Protein 9IUX (pdb70)

Secondary structure (DSSP, 8-state):
---HHHHHHHHHHHHHHTT-HHHHHHHHHHHHHHH-GGGGGG-TTT--HHHHHHHH--HHHHHHHTTGGGHHHHTHHHHHIIIIIS---TTHHHHHHHHHHHHHHHHHGGGS-HHHHHHHHHHHHHHHHHHHTT--

Nearest PDB structures (foldseek):
  1y4v-assembly1_B  TM=9.231E-01  e=1.528E-08  Homo sapiens
  1y5f-assembly1_B  TM=9.219E-01  e=2.383E-08  Homo sapiens
  1la6-assembly1_B-2  TM=9.174E-01  e=1.122E-06  Trematomus newnesi
  3mkb-assembly1_B  TM=8.939E-01  e=2.867E-06  Isurus oxyrinchus
  1gcv-assembly1_D  TM=8.765E-01  e=4.050E-06  Mustelus griseus

Solvent-accessible surface area: 7341 Å² total

GO terms:
  GO:0005515 protein binding (F, IPI)

Radius of gyration: 14.32 Å; Cα contacts (8 Å, |Δi|>4): 146; chains: 1; bounding box: 31×30×33 Å

InterPro domains:
  IPR000971 Globin [PF00042] (27-133)
  IPR000971 Globin [PS01033] (1-141)
  IPR002338 Hemoglobin, alpha-type [PR00612] (15-27)
  IPR002338 Hemoglobin, alpha-type [PR00612] (32-42)
  IPR002338 Hemoglobin, alpha-type [PR00612] (74-87)
  IPR002338 Hemoglobin, alpha-type [PR00612] (122-138)
  IPR002338 Hemoglobin, alpha-type [cd08927] (2-141)
  IPR009050 Globin-like superfamily [SSF46458] (1-141)
  IPR012292 Globin/Protoglobin [G3DSA:1.10.490.10] (1-141)
  IPR050056 Hemoglobin and related oxygen transporters [PTHR11442] (2-141)

Organism: Homo sapiens (NCBI:txid9606)

Sequence (136 aa):
MLSAQERAQIAQVWDLIAGHEAQQFGAELLLLRLFTVYPSTKVYFPHHLSATQLLSHGQRRLAAVGAAVQHVDNLRAALSPLADLHALVLRVDPANFPLLIQSFHVVLASSHLQDEFTVQQMQAAWDKFLTGVAVVLTEKYR

Structure (mmCIF, N/CA/C/O backbone):
data_9IUX
#
_entry.id   9IUX
#
_cell.length_a   40.630
_cell.length_b   40.630
_cell.length_c   167.429
_cell.angle_alpha   90.000
_cell.angle_beta   90.000
_cell.angle_gamma   90.000
#
_symmetry.space_group_name_H-M   'P 43 21 2'
#
loop_
_entity.id
_entity.type
_entity.pdbx_description
1 polymer 'Hemoglobin subunit mu'
2 non-polymer 'PROTOPORPHYRIN IX CONTAINING FE'
3 water water
#
loop_
_atom_site.group_PDB
_atom_site.id
_atom_site.type_symbol
_atom_site.label_atom_id
_atom_site.label_alt_id
_atom_site.label_comp_id
_atom_site.label_asym_id
_atom_site.label_entity_id
_atom_site.label_seq_id
_atom_site.pdbx_PDB_ins_code
_atom_site.Cartn_x
_atom_site.Cartn_y
_atom_site.Cartn_z
_atom_site.occupancy
_atom_site.B_iso_or_equiv
_atom_site.auth_seq_id
_atom_site.auth_comp_id
_atom_site.auth_asym_id
_atom_site.auth_atom_id
_atom_site.pdbx_PDB_model_num
ATOM 1 N N . MET A 1 1 ? 23.67896 -4.64614 0.96240 1.000 53.44149 1 MET A N 1
ATOM 2 C CA . MET A 1 1 ? 23.99319 -5.89617 1.64605 1.000 54.66626 1 MET A CA 1
ATOM 3 C C . MET A 1 1 ? 22.76302 -6.48010 2.34615 1.000 48.55599 1 MET A C 1
ATOM 4 O O . MET A 1 1 ? 22.34401 -6.00087 3.40106 1.000 50.46644 1 MET A O 1
ATOM 6 N N . LEU A 1 2 ? 22.19311 -7.52160 1.74632 1.000 38.19583 2 LEU A N 1
ATOM 7 C CA . LEU A 1 2 ? 21.00992 -8.19590 2.26388 1.000 36.02402 2 LEU A CA 1
ATOM 8 C C . LEU A 1 2 ? 21.41036 -9.43986 3.04602 1.000 32.77167 2 LEU A C 1
ATOM 9 O O . LEU A 1 2 ? 22.24573 -10.22724 2.59242 1.000 31.70194 2 LEU A O 1
ATOM 14 N N . SER A 1 3 ? 20.79369 -9.62512 4.21102 1.000 26.67475 3 SER A N 1
ATOM 15 C CA . SER A 1 3 ? 21.02862 -10.81019 5.02147 1.000 27.71222 3 SER A CA 1
ATOM 16 C C . SER A 1 3 ? 20.34992 -12.03246 4.40250 1.000 33.22605 3 SER A C 1
ATOM 17 O O . SER A 1 3 ? 19.55056 -11.93045 3.47111 1.000 26.97974 3 SER A O 1
ATOM 20 N N . ALA A 1 4 ? 20.67533 -13.21161 4.94218 1.000 27.16956 4 ALA A N 1
ATOM 21 C CA . ALA A 1 4 ? 20.05523 -14.44156 4.45523 1.000 23.96118 4 ALA A CA 1
ATOM 22 C C . ALA A 1 4 ? 18.54871 -14.43755 4.69381 1.000 29.34326 4 ALA A C 1
ATOM 23 O O . ALA A 1 4 ? 17.77790 -14.86438 3.82613 1.000 27.06077 4 ALA A O 1
ATOM 25 N N . GLN A 1 5 ? 18.11073 -13.96836 5.86625 1.000 25.93545 5 GLN A N 1
ATOM 26 C CA . GLN A 1 5 ? 16.67937 -13.84002 6.12328 1.000 25.35703 5 GLN A CA 1
ATOM 27 C C . GLN A 1 5 ? 16.03027 -12.85508 5.16013 1.000 23.00622 5 GLN A C 1
ATOM 28 O O . GLN A 1 5 ? 14.94374 -13.11958 4.63611 1.000 22.19791 5 GLN A O 1
ATOM 34 N N . GLU A 1 6 ? 16.67573 -11.70983 4.92778 1.000 21.04571 6 GLU A N 1
ATOM 35 C CA . GLU A 1 6 ? 16.13356 -10.72597 3.99473 1.000 20.25793 6 GLU A CA 1
ATOM 36 C C . GLU A 1 6 ? 16.06094 -11.28323 2.57929 1.000 19.74733 6 GLU A C 1
ATOM 37 O O . GLU A 1 6 ? 15.09417 -11.01330 1.85816 1.000 17.89784 6 GLU A O 1
ATOM 43 N N . ARG A 1 7 ? 17.07048 -12.05437 2.15766 1.000 19.45432 7 ARG A N 1
ATOM 44 C CA . ARG A 1 7 ? 17.00134 -12.68699 0.84025 1.000 18.38376 7 ARG A CA 1
ATOM 45 C C . ARG A 1 7 ? 15.85234 -13.67890 0.76186 1.000 17.47467 7 ARG A C 1
ATOM 46 O O . ARG A 1 7 ? 15.19573 -13.80011 -0.27844 1.000 19.67919 7 ARG A O 1
ATOM 54 N N . ALA A 1 8 ? 15.61459 -14.42843 1.83883 1.000 20.36199 8 ALA A N 1
ATOM 55 C CA . ALA A 1 8 ? 14.46949 -15.32981 1.85675 1.000 19.73701 8 ALA A CA 1
ATOM 56 C C . ALA A 1 8 ? 13.16595 -14.55329 1.76052 1.000 18.14008 8 ALA A C 1
ATOM 57 O O . ALA A 1 8 ? 12.23610 -14.97288 1.06255 1.000 17.80275 8 ALA A O 1
ATOM 59 N N . GLN A 1 9 ? 13.08873 -13.41532 2.45446 1.000 19.15456 9 GLN A N 1
ATOM 60 C CA . GLN A 1 9 ? 11.87960 -12.60455 2.42328 1.000 15.96167 9 GLN A CA 1
ATOM 61 C C . GLN A 1 9 ? 11.61517 -12.06010 1.02025 1.000 16.05701 9 GLN A C 1
ATOM 62 O O . GLN A 1 9 ? 10.46912 -12.07471 0.55934 1.000 15.59790 9 GLN A O 1
ATOM 68 N N . ILE A 1 10 ? 12.64738 -11.56381 0.32576 1.000 13.83020 10 ILE A N 1
ATOM 69 C CA . ILE A 1 10 ? 12.37724 -11.01175 -1.00538 1.000 16.01737 10 ILE A CA 1
ATOM 70 C C . ILE A 1 10 ? 12.04297 -12.12180 -1.98888 1.000 17.84351 10 ILE A C 1
ATOM 71 O O . ILE A 1 10 ? 11.26281 -11.90829 -2.91969 1.000 15.08737 10 ILE A O 1
ATOM 76 N N . ALA A 1 11 ? 12.59339 -13.32468 -1.80350 1.000 17.18811 11 ALA A N 1
ATOM 77 C CA . ALA A 1 11 ? 12.16052 -14.44714 -2.63251 1.000 17.65763 11 ALA A CA 1
ATOM 78 C C . ALA A 1 11 ? 10.68680 -14.76567 -2.40062 1.000 15.77879 11 ALA A C 1
ATOM 79 O O . ALA A 1 11 ? 9.96337 -15.10235 -3.34314 1.000 15.85912 11 ALA A O 1
ATOM 81 N N . GLN A 1 12 ? 10.21972 -14.66512 -1.15432 1.000 15.41545 12 GLN A N 1
ATOM 82 C CA . GLN A 1 12 ? 8.80321 -14.88501 -0.88678 1.000 17.61398 12 GLN A CA 1
ATOM 83 C C . GLN A 1 12 ? 7.93679 -13.82211 -1.54896 1.000 15.14586 12 GLN A C 1
ATOM 84 O O . GLN A 1 12 ? 6.84955 -14.12639 -2.04299 1.000 16.55499 12 GLN A O 1
ATOM 90 N N . VAL A 1 13 ? 8.37286 -12.56025 -1.53730 1.000 11.59818 13 VAL A N 1
ATOM 91 C CA . VAL A 1 13 ? 7.59785 -11.53785 -2.22840 1.000 12.99641 13 VAL A CA 1
ATOM 92 C C . VAL A 1 13 ? 7.55637 -11.84156 -3.71873 1.000 12.68636 13 VAL A C 1
ATOM 93 O O . VAL A 1 13 ? 6.49735 -11.78854 -4.35505 1.000 12.81373 13 VAL A O 1
ATOM 97 N N . TRP A 1 14 ? 8.70674 -12.17648 -4.29599 1.000 11.92662 14 TRP A N 1
ATOM 98 C CA . TRP A 1 14 ? 8.73175 -12.43691 -5.73219 1.000 10.37234 14 TRP A CA 1
ATOM 99 C C . TRP A 1 14 ? 7.81793 -13.60372 -6.09623 1.000 13.54760 14 TRP A C 1
ATOM 100 O O . TRP A 1 14 ? 7.11355 -13.55524 -7.11133 1.000 14.29106 14 TRP A O 1
ATOM 111 N N . ASP A 1 15 ? 7.78942 -14.65558 -5.26907 1.000 13.31047 15 ASP A N 1
ATOM 112 C CA . ASP A 1 15 ? 6.90737 -15.78608 -5.57088 1.000 18.43587 15 ASP A CA 1
ATOM 113 C C . ASP A 1 15 ? 5.44447 -15.36398 -5.64792 1.000 15.57000 15 ASP A C 1
ATOM 114 O O . ASP A 1 15 ? 4.64545 -16.00664 -6.33964 1.000 19.04094 15 ASP A O 1
ATOM 119 N N . LEU A 1 16 ? 5.07163 -14.30059 -4.94797 1.000 14.66541 16 LEU A N 1
ATOM 120 C CA . LEU A 1 16 ? 3.70826 -13.79428 -5.01171 1.000 13.96393 16 LEU A CA 1
ATOM 121 C C . LEU A 1 16 ? 3.47066 -12.85677 -6.19258 1.000 16.54610 16 LEU A C 1
ATOM 122 O O . LEU A 1 16 ? 2.30884 -12.59781 -6.53611 1.000 18.41047 16 LEU A O 1
ATOM 127 N N . ILE A 1 17 ? 4.53321 -12.36168 -6.82603 1.000 12.76206 17 ILE A N 1
ATOM 128 C CA . ILE A 1 17 ? 4.41377 -11.51920 -8.00665 1.000 12.80506 17 ILE A CA 1
ATOM 129 C C . ILE A 1 17 ? 4.41315 -12.34831 -9.27790 1.000 15.14337 17 ILE A C 1
ATOM 130 O O . ILE A 1 17 ? 3.71999 -12.00444 -10.23169 1.000 15.74418 17 ILE A O 1
ATOM 135 N N . ALA A 1 18 ? 5.19245 -13.43367 -9.29847 1.000 13.83956 18 ALA A N 1
ATOM 136 C CA . ALA A 1 18 ? 5.42365 -14.18685 -10.52494 1.000 16.18619 18 ALA A CA 1
ATOM 137 C C . ALA A 1 18 ? 4.11169 -14.60650 -11.17828 1.000 15.42144 18 ALA A C 1
ATOM 138 O O . ALA A 1 18 ? 3.20980 -15.14151 -10.52409 1.000 16.75385 18 ALA A O 1
ATOM 140 N N . GLY A 1 19 ? 4.00414 -14.33320 -12.47916 1.000 15.62067 19 GLY A N 1
ATOM 141 C CA . GLY A 1 19 ? 2.77370 -14.55748 -13.21006 1.000 19.85341 19 GLY A CA 1
ATOM 142 C C . GLY A 1 19 ? 1.87637 -13.34605 -13.30518 1.000 16.71098 19 GLY A C 1
ATOM 143 O O . GLY A 1 19 ? 0.94611 -13.34081 -14.11859 1.000 19.06010 19 GLY A O 1
ATOM 144 N N . HIS A 1 20 ? 2.13669 -12.31429 -12.51278 1.000 14.83887 20 HIS A N 1
ATOM 145 C CA . HIS A 1 20 ? 1.31149 -11.11355 -12.47634 1.000 11.90122 20 HIS A CA 1
ATOM 146 C C . HIS A 1 20 ? 2.10279 -9.87452 -12.86515 1.000 11.71599 20 HIS A C 1
ATOM 147 O O . HIS A 1 20 ? 1.66601 -8.75145 -12.59266 1.000 12.50296 20 HIS A O 1
ATOM 154 N N . GLU A 1 21 ? 3.27129 -10.05857 -13.47977 1.000 12.05340 21 GLU A N 1
ATOM 155 C CA . GLU A 1 21 ? 4.12831 -8.92348 -13.82088 1.000 11.94307 21 GLU A CA 1
ATOM 156 C C . GLU A 1 21 ? 3.38978 -7.87223 -14.64069 1.000 11.79116 21 GLU A C 1
ATOM 157 O O . GLU A 1 21 ? 3.50568 -6.67105 -14.37502 1.000 11.08949 21 GLU A O 1
ATOM 163 N N . ALA A 1 22 ? 2.65438 -8.29828 -15.67280 1.000 12.77581 22 ALA A N 1
ATOM 164 C CA . ALA A 1 22 ? 1.97802 -7.32751 -16.52685 1.000 11.98042 22 ALA A CA 1
ATOM 165 C C . ALA A 1 22 ? 0.88688 -6.58101 -15.75951 1.000 12.74304 22 ALA A C 1
ATOM 166 O O . ALA A 1 22 ? 0.83111 -5.34880 -15.79203 1.000 12.31426 22 ALA A O 1
ATOM 168 N N A GLN A 1 23 ? 0.01591 -7.30801 -15.05735 0.564 12.65735 23 GLN A N 1
ATOM 169 N N B GLN A 1 23 ? 0.01560 -7.31445 -15.06139 0.436 12.64032 23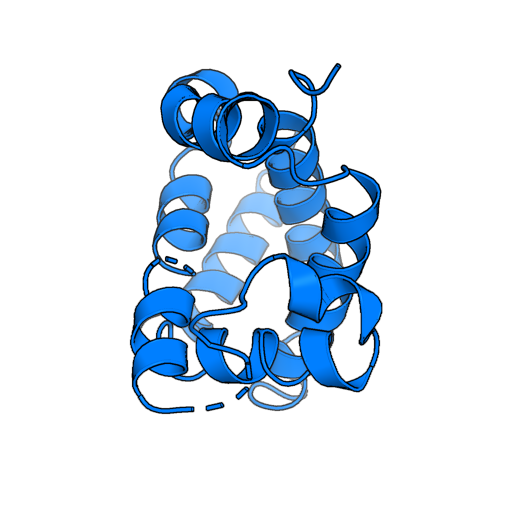 GLN A N 1
ATOM 170 C CA A GLN A 1 23 ? -1.08544 -6.65059 -14.35997 0.564 13.20651 23 GLN A CA 1
ATOM 171 C CA B GLN A 1 23 ? -1.08636 -6.68035 -14.34131 0.436 13.20712 23 GLN A CA 1
ATOM 172 C C A GLN A 1 23 ? -0.58011 -5.76529 -13.22343 0.564 12.31820 23 GLN A C 1
ATOM 173 C C B GLN A 1 23 ? -0.57380 -5.77043 -13.23105 0.436 12.30375 23 GLN A C 1
ATOM 174 O O A GLN A 1 23 ? -0.99309 -4.60678 -13.09980 0.564 12.61692 23 GLN A O 1
ATOM 175 O O B GLN A 1 23 ? -0.97624 -4.60542 -13.13131 0.436 12.59083 23 GLN A O 1
ATOM 186 N N . PHE A 1 24 ? 0.31291 -6.28704 -12.37983 1.000 11.76317 24 PHE A N 1
ATOM 187 C CA . PHE A 1 24 ? 0.81930 -5.47615 -11.27667 1.000 9.74520 24 PHE A CA 1
ATOM 188 C C . PHE A 1 24 ? 1.63004 -4.29435 -11.79359 1.000 10.86723 24 PHE A C 1
ATOM 189 O O . PHE A 1 24 ? 1.58845 -3.20322 -11.21743 1.000 11.01843 24 PHE A O 1
ATOM 197 N N . GLY A 1 25 ? 2.41332 -4.50430 -12.85230 1.000 11.12516 25 GLY A N 1
ATOM 198 C CA . GLY A 1 25 ? 3.20045 -3.40932 -13.39377 1.000 10.46000 25 GLY A CA 1
ATOM 199 C C . GLY A 1 25 ? 2.34977 -2.31902 -14.01096 1.000 12.13924 25 GLY A C 1
ATOM 200 O O . GLY A 1 25 ? 2.64798 -1.13018 -13.85794 1.000 10.71902 25 GLY A O 1
ATOM 201 N N . ALA A 1 26 ? 1.28059 -2.70432 -14.70903 1.000 10.18661 26 ALA A N 1
ATOM 202 C CA . ALA A 1 26 ? 0.34953 -1.71088 -15.23566 1.000 12.06104 26 ALA A CA 1
ATOM 203 C C . ALA A 1 26 ? -0.29120 -0.91347 -14.10541 1.000 13.99061 26 ALA A C 1
ATOM 204 O O . ALA A 1 26 ? -0.43085 0.30937 -14.20056 1.000 11.30111 26 ALA A O 1
ATOM 206 N N . GLU A 1 27 ? -0.69031 -1.58858 -13.02943 1.000 11.12004 27 GLU A N 1
ATOM 207 C CA . GLU A 1 27 ? -1.31748 -0.87471 -11.92362 1.000 9.71523 27 GLU A CA 1
ATOM 208 C C . GLU A 1 27 ? -0.32071 0.02986 -11.22066 1.000 11.55601 27 GLU A C 1
ATOM 209 O O . GLU A 1 27 ? -0.67836 1.11984 -10.75161 1.000 11.57039 27 GLU A O 1
ATOM 215 N N . LEU A 1 28 ? 0.92816 -0.41569 -11.12590 1.000 11.30532 28 LEU A N 1
ATOM 216 C CA . LEU A 1 28 ? 1.98390 0.42164 -10.57305 1.000 11.02479 28 LEU A CA 1
ATOM 217 C C . LEU A 1 28 ? 2.11491 1.71988 -11.36112 1.000 12.10598 28 LEU A C 1
ATOM 218 O O . LEU A 1 28 ? 2.15645 2.81299 -10.78106 1.000 11.27601 28 LEU A O 1
ATOM 223 N N . LEU A 1 29 ? 2.17428 1.61682 -12.69210 1.000 12.73948 29 LEU A N 1
ATOM 224 C CA . LEU A 1 29 ? 2.30611 2.80485 -13.52121 1.000 11.69662 29 LEU A CA 1
ATOM 225 C C . LEU A 1 29 ? 1.09335 3.71079 -13.37285 1.000 13.41428 29 LEU A C 1
ATOM 226 O O . LEU A 1 29 ? 1.23598 4.92860 -13.24407 1.000 12.49988 29 LEU A O 1
ATOM 231 N N A LEU A 1 30 ? -0.10957 3.13262 -13.38185 0.411 11.15587 30 LEU A N 1
ATOM 232 N N B LEU A 1 30 ? -0.11276 3.13437 -13.38767 0.589 11.13147 30 LEU A N 1
ATOM 233 C CA A LEU A 1 30 ? -1.31503 3.93976 -13.23056 0.411 12.17826 30 LEU A CA 1
ATOM 234 C CA B LEU A 1 30 ? -1.31668 3.94269 -13.22364 0.589 12.15880 30 LEU A CA 1
ATOM 235 C C A LEU A 1 30 ? -1.32716 4.67520 -11.89724 0.411 11.68706 30 LEU A C 1
ATOM 236 C C B LEU A 1 30 ? -1.30325 4.68637 -11.89804 0.589 11.67471 30 LEU A C 1
ATOM 237 O O A LEU A 1 30 ? -1.75023 5.83543 -11.82325 0.411 12.19382 30 LEU A O 1
ATOM 238 O O B LEU A 1 30 ? -1.69008 5.85913 -11.82859 0.589 12.15525 30 LEU A O 1
ATOM 247 N N . ARG A 1 31 ? -0.86891 4.01748 -10.83192 1.000 10.17714 31 ARG A N 1
ATOM 248 C CA . ARG A 1 31 ? -0.84853 4.66723 -9.52615 1.000 8.92883 31 ARG A CA 1
ATOM 249 C C . ARG A 1 31 ? 0.19743 5.76511 -9.50515 1.000 11.72961 31 ARG A C 1
ATOM 250 O O . ARG A 1 31 ? -0.07100 6.87872 -9.03577 1.000 12.54814 31 ARG A O 1
ATOM 258 N N . LEU A 1 32 ? 1.36974 5.48431 -10.08102 1.000 11.80100 32 LEU A N 1
ATOM 259 C CA . LEU A 1 32 ? 2.42111 6.48196 -10.17532 1.000 12.90078 32 LEU A CA 1
ATOM 260 C C . LEU A 1 32 ? 1.94780 7.70617 -10.95410 1.000 11.05781 32 LEU A C 1
ATOM 261 O O . LEU A 1 32 ? 2.14602 8.84649 -10.51230 1.000 14.47016 32 LEU A O 1
ATOM 266 N N . PHE A 1 33 ? 1.27896 7.49300 -12.09480 1.000 11.42826 33 PHE A N 1
ATOM 267 C CA . PHE A 1 33 ? 0.84904 8.61975 -12.93227 1.000 12.81515 33 PHE A CA 1
ATOM 268 C C . PHE A 1 33 ? -0.20469 9.47607 -12.24564 1.000 15.47577 33 PHE A C 1
ATOM 269 O O . PHE A 1 33 ? -0.28303 10.68809 -12.48637 1.000 15.33615 33 PHE A O 1
ATOM 277 N N . THR A 1 34 ? -1.06718 8.85216 -11.43729 1.000 12.90421 34 THR A N 1
ATOM 278 C CA . THR A 1 34 ? -2.16616 9.57117 -10.81200 1.000 11.74282 34 THR A CA 1
ATOM 279 C C . THR A 1 34 ? -1.71208 10.30382 -9.55200 1.000 9.74660 34 THR A C 1
ATOM 280 O O . THR A 1 34 ? -2.06109 11.47410 -9.34415 1.000 13.52334 34 THR A O 1
ATOM 284 N N . VAL A 1 35 ? -0.95074 9.62475 -8.69078 1.000 11.19986 35 VAL A N 1
ATOM 285 C CA . VAL A 1 35 ? -0.52276 10.26507 -7.45557 1.000 10.39703 35 VAL A CA 1
ATOM 286 C C . VAL A 1 35 ? 0.60262 11.25365 -7.71806 1.000 11.99985 35 VAL A C 1
ATOM 287 O O . VAL A 1 35 ? 0.69443 12.28184 -7.03675 1.000 14.53186 35 VAL A O 1
ATOM 291 N N . TYR A 1 36 ? 1.46686 10.97607 -8.70413 1.000 13.12378 36 TYR A N 1
ATOM 292 C CA . TYR A 1 36 ? 2.60268 11.83833 -9.04716 1.000 14.23248 36 TYR A CA 1
ATOM 293 C C . TYR A 1 36 ? 2.55439 12.17266 -10.53652 1.000 14.21685 36 TYR A C 1
ATOM 294 O O . TYR A 1 36 ? 3.34380 11.64196 -11.33533 1.000 13.96000 36 TYR A O 1
ATOM 303 N N . PRO A 1 37 ? 1.66061 13.07814 -10.94424 1.000 15.13402 37 PRO A N 1
ATOM 304 C CA . PRO A 1 37 ? 1.49981 13.35833 -12.38577 1.000 15.03334 37 PRO A CA 1
ATOM 305 C C . PRO A 1 37 ? 2.77240 13.83409 -13.07799 1.000 14.68685 37 PRO A C 1
ATOM 306 O O . PRO A 1 37 ? 2.86170 13.71438 -14.30670 1.000 15.70354 37 PRO A O 1
ATOM 310 N N . SER A 1 38 ? 3.75251 14.36837 -12.34200 1.000 16.43102 38 SER A N 1
ATOM 311 C CA . SER A 1 38 ? 5.02764 14.75420 -12.94846 1.000 18.18672 38 SER A CA 1
ATOM 312 C C . SER A 1 38 ? 5.73554 13.58336 -13.61292 1.000 19.66676 38 SER A C 1
ATOM 313 O O . SER A 1 38 ? 6.61074 13.79827 -14.46283 1.000 21.40153 38 SER A O 1
ATOM 316 N N . THR A 1 39 ? 5.40069 12.35266 -13.23125 1.000 13.87314 39 THR A N 1
ATOM 317 C CA . THR A 1 39 ? 6.05701 11.20286 -13.83285 1.000 12.10557 39 THR A CA 1
ATOM 318 C C . THR A 1 39 ? 5.52838 10.90374 -15.22521 1.000 13.78402 39 THR A C 1
ATOM 319 O O . THR A 1 39 ? 6.17896 10.15746 -15.96432 1.000 13.62035 39 THR A O 1
ATOM 323 N N . LYS A 1 40 ? 4.38603 11.47489 -15.60843 1.000 12.93796 40 LYS A N 1
ATOM 324 C CA . LYS A 1 40 ? 3.78888 11.11276 -16.88705 1.000 13.87374 40 LYS A CA 1
ATOM 325 C C . LYS A 1 40 ? 4.65989 11.53679 -18.06136 1.000 12.60771 40 LYS A C 1
ATOM 326 O O . LYS A 1 40 ? 4.54921 10.94669 -19.13586 1.000 13.94289 40 LYS A O 1
ATOM 332 N N . VAL A 1 41 ? 5.53224 12.53236 -17.87333 1.000 10.99789 41 VAL A N 1
ATOM 333 C CA . VAL A 1 41 ? 6.33112 13.04320 -18.98654 1.000 12.97406 41 VAL A CA 1
ATOM 334 C C . VAL A 1 41 ? 7.29642 11.98402 -19.50090 1.000 13.40948 41 VAL A C 1
ATOM 335 O O . VAL A 1 41 ? 7.74769 12.04578 -20.65023 1.000 12.53945 41 VAL A O 1
ATOM 339 N N . TYR A 1 42 ? 7.61816 10.98798 -18.67807 1.000 11.47174 42 TYR A N 1
ATOM 340 C CA . TYR A 1 42 ? 8.51135 9.93458 -19.12406 1.000 10.20970 42 TYR A CA 1
ATOM 341 C C . TYR A 1 42 ? 7.80995 8.93406 -20.02705 1.000 13.42211 42 TYR A C 1
ATOM 342 O O . TYR A 1 42 ? 8.48220 8.15790 -20.71040 1.000 15.01408 42 TYR A O 1
ATOM 351 N N . PHE A 1 43 ? 6.48390 8.94217 -20.06990 1.000 10.33606 43 PHE A N 1
ATOM 352 C CA . PHE A 1 43 ? 5.72638 7.91710 -20.78631 1.000 12.63831 43 PHE A CA 1
ATOM 353 C C . PHE A 1 43 ? 4.68431 8.56179 -21.68629 1.000 14.40989 43 PHE A C 1
ATOM 354 O O . PHE A 1 43 ? 3.48679 8.30864 -21.54091 1.000 15.83252 43 PHE A O 1
ATOM 362 N N . PRO A 1 44 ? 5.10318 9.39758 -22.64109 1.000 14.09196 44 PRO A N 1
ATOM 363 C CA . PRO A 1 44 ? 4.11088 10.01220 -23.53694 1.000 14.58685 44 PRO A CA 1
ATOM 364 C C . PRO A 1 44 ? 3.34458 8.98752 -24.35224 1.000 15.81261 44 PRO A C 1
ATOM 365 O O . 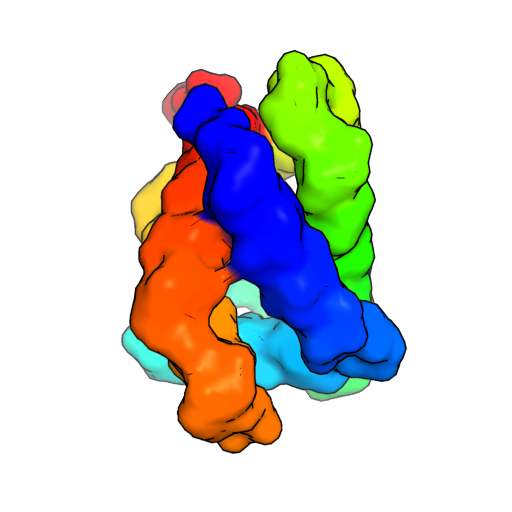PRO A 1 44 ? 2.18554 9.22896 -24.70958 1.000 19.81768 44 PRO A O 1
ATOM 369 N N A HIS A 1 45 ? 3.960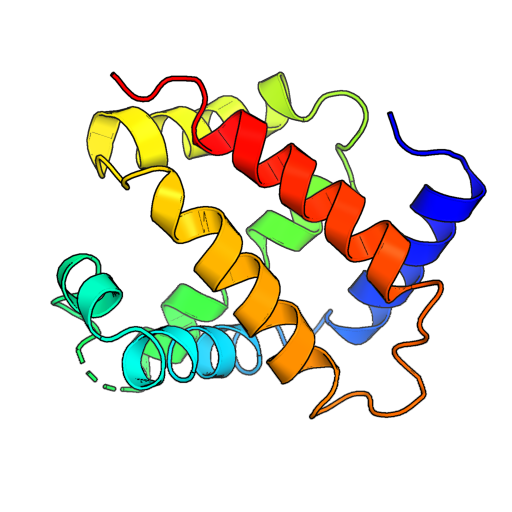91 7.84426 -24.63849 0.574 17.52163 45 HIS A N 1
ATOM 370 N N B HIS A 1 45 ? 3.96628 7.84921 -24.66960 0.426 17.61744 45 HIS A N 1
ATOM 371 C CA A HIS A 1 45 ? 3.29009 6.78820 -25.38650 0.574 21.53336 45 HIS A CA 1
ATOM 372 C CA B HIS A 1 45 ? 3.25862 6.79162 -25.38515 0.426 21.52876 45 HIS A CA 1
ATOM 373 C C A HIS A 1 45 ? 2.19134 6.12810 -24.55812 0.574 26.68804 45 HIS A C 1
ATOM 374 C C B HIS A 1 45 ? 2.13128 6.22434 -24.53547 0.426 26.67000 45 HIS A C 1
ATOM 375 O O A HIS A 1 45 ? 1.14102 5.75891 -25.09803 0.574 36.64886 45 HIS A O 1
ATOM 376 O O B HIS A 1 45 ? 1.02329 5.99480 -25.03663 0.426 35.62001 45 HIS A O 1
ATOM 389 N N . LEU A 1 46 ? 2.39253 6.01007 -23.24414 1.000 18.97944 46 LEU A N 1
ATOM 390 C CA . LEU A 1 46 ? 1.43215 5.35432 -22.36437 1.000 22.07643 46 LEU A CA 1
ATOM 391 C C . LEU A 1 46 ? 0.41918 6.31506 -21.76233 1.000 33.51572 46 LEU A C 1
ATOM 392 O O . LEU A 1 46 ? -0.55203 5.85743 -21.14849 1.000 44.98854 46 LEU A O 1
ATOM 397 N N . SER A 1 47 ? 0.62532 7.61933 -21.91394 1.000 36.29701 47 SER A N 1
ATOM 398 C CA . SER A 1 47 ? -0.18918 8.62055 -21.23491 1.000 45.58494 47 SER A CA 1
ATOM 399 C C . SER A 1 47 ? -1.56787 8.76265 -21.86999 1.000 49.03180 47 SER A C 1
ATOM 400 O O . SER A 1 47 ? -2.56426 8.94380 -21.16640 1.000 58.73019 47 SER A O 1
ATOM 403 N N . ALA A 1 52 ? -3.61831 1.60664 -23.23149 1.000 50.57540 52 ALA A N 1
ATOM 404 C CA . ALA A 1 52 ? -3.87678 0.92129 -21.96847 1.000 43.18263 52 ALA A CA 1
ATOM 405 C C . ALA A 1 52 ? -3.28639 -0.48822 -21.98361 1.000 39.43865 52 ALA A C 1
ATOM 406 O O . ALA A 1 52 ? -2.81922 -0.99200 -20.96283 1.000 41.08449 52 ALA A O 1
ATOM 408 N N . THR A 1 53 ? -3.32157 -1.13110 -23.15086 1.000 37.34003 53 THR A N 1
ATOM 409 C CA . THR A 1 53 ? -2.61770 -2.39863 -23.30452 1.000 35.73218 53 THR A CA 1
ATOM 410 C C . THR A 1 53 ? -1.11176 -2.18457 -23.34270 1.000 41.07434 53 THR A C 1
ATOM 411 O O . THR A 1 53 ? -0.34297 -3.08211 -22.97662 1.000 34.04230 53 THR A O 1
ATOM 415 N N . GLN A 1 54 ? -0.67120 -1.01192 -23.79865 1.000 33.46308 54 GLN A N 1
ATOM 416 C CA . GLN A 1 54 ? 0.75024 -0.70118 -23.76451 1.000 31.81166 54 GLN A CA 1
ATOM 417 C C . GLN A 1 54 ? 1.24967 -0.57760 -22.33079 1.000 20.90989 54 GLN A C 1
ATOM 418 O O . GLN A 1 54 ? 2.43528 -0.81335 -22.06678 1.000 21.00982 54 GLN A O 1
ATOM 424 N N . LEU A 1 55 ? 0.35874 -0.21139 -21.40389 1.000 22.39436 55 LEU A N 1
ATOM 425 C CA . LEU A 1 55 ? 0.67820 -0.24489 -19.98151 1.000 21.38036 55 LEU A CA 1
ATOM 426 C C . LEU A 1 55 ? 1.01616 -1.65771 -19.52229 1.000 17.03388 55 LEU A C 1
ATOM 427 O O . LEU A 1 55 ? 1.95457 -1.85965 -18.74510 1.000 14.01581 55 LEU A O 1
ATOM 432 N N . LEU A 1 56 ? 0.24510 -2.64889 -19.97485 1.000 15.63706 56 LEU A N 1
ATOM 433 C CA . LEU A 1 56 ? 0.52224 -4.03153 -19.60359 1.000 13.91032 56 LEU A CA 1
ATOM 434 C C . LEU A 1 56 ? 1.88901 -4.47302 -20.10472 1.000 13.40855 56 LEU A C 1
ATOM 435 O O . LEU A 1 56 ? 2.61899 -5.18547 -19.40165 1.000 11.35241 56 LEU A O 1
ATOM 440 N N . SER A 1 57 ? 2.25105 -4.06460 -21.32384 1.000 13.06829 57 SER A N 1
ATOM 441 C CA . SER A 1 57 ? 3.53941 -4.45687 -21.87774 1.000 11.44439 57 SER A CA 1
ATOM 442 C C . SER A 1 57 ? 4.68119 -3.82893 -21.09761 1.000 12.89742 57 SER A C 1
ATOM 443 O O . SER A 1 57 ? 5.64999 -4.51117 -20.73124 1.000 13.38776 57 SER A O 1
ATOM 446 N N . HIS A 1 58 ? 4.60133 -2.52418 -20.83204 1.000 10.62455 58 HIS A N 1
ATOM 447 C CA . HIS A 1 58 ? 5.71600 -1.91839 -20.12462 1.000 10.72324 58 HIS A CA 1
ATOM 448 C C . HIS A 1 58 ? 5.78223 -2.42953 -18.69423 1.000 9.73893 58 HIS A C 1
ATOM 449 O O . HIS A 1 58 ? 6.87561 -2.68208 -18.16584 1.000 12.95415 58 HIS A O 1
ATOM 456 N N . GLY A 1 59 ? 4.62269 -2.58071 -18.05399 1.000 11.66867 59 GLY A N 1
ATOM 457 C CA . GLY A 1 59 ? 4.60547 -3.13939 -16.71087 1.000 11.87321 59 GLY A CA 1
ATOM 458 C C . GLY A 1 59 ? 5.26323 -4.50476 -16.66229 1.000 12.17225 59 GLY A C 1
ATOM 459 O O . GLY A 1 59 ? 6.04077 -4.80119 -15.74736 1.000 10.84005 59 GLY A O 1
ATOM 460 N N . GLN A 1 60 ? 4.99419 -5.33559 -17.66975 1.000 10.62241 60 GLN A N 1
ATOM 461 C CA . GLN A 1 60 ? 5.59078 -6.66421 -17.71035 1.000 10.28448 60 GLN A CA 1
ATOM 462 C C . GLN A 1 60 ? 7.11037 -6.57967 -17.79285 1.000 10.84618 60 GLN A C 1
ATOM 463 O O . GLN A 1 60 ? 7.81452 -7.29367 -17.07154 1.000 10.81605 60 GLN A O 1
ATOM 469 N N A ARG A 1 61 ? 7.63638 -5.72551 -18.67583 0.569 12.92315 61 ARG A N 1
ATOM 470 N N B ARG A 1 61 ? 7.63453 -5.68943 -18.62535 0.431 12.88119 61 ARG A N 1
ATOM 471 C CA A ARG A 1 61 ? 9.09110 -5.58561 -18.82840 0.569 11.87973 61 ARG A CA 1
ATOM 472 C CA B ARG A 1 61 ? 9.07308 -5.65185 -18.82757 0.431 11.87723 61 ARG A CA 1
ATOM 473 C C A ARG A 1 61 ? 9.72565 -5.16921 -17.51880 0.569 11.46746 61 ARG A C 1
ATOM 474 C C B ARG A 1 61 ? 9.77071 -5.11580 -17.57534 0.431 11.50595 61 ARG A C 1
ATOM 475 O O A ARG A 1 61 ? 10.72516 -5.73983 -17.06945 0.569 10.78362 61 ARG A O 1
ATOM 476 O O B ARG A 1 61 ? 10.84692 -5.58893 -17.20097 0.431 11.17759 61 ARG A O 1
ATOM 500 N N . LEU A 1 63 ? 8.62884 -5.28148 -14.34595 1.000 11.85261 63 LEU A N 1
ATOM 501 C CA . LEU A 1 63 ? 8.61003 -6.20971 -13.20350 1.000 10.32285 63 LEU A CA 1
ATOM 502 C C . LEU A 1 63 ? 9.39997 -7.49362 -13.50244 1.000 12.81639 63 LEU A C 1
ATOM 503 O O . LEU A 1 63 ? 9.95274 -8.11713 -12.58310 1.000 11.09948 63 LEU A O 1
ATOM 508 N N . ALA A 1 64 ? 9.47773 -7.89527 -14.77499 1.000 10.60175 64 ALA A N 1
ATOM 509 C CA . ALA A 1 64 ? 10.35199 -9.01549 -15.11161 1.000 9.07322 64 ALA A CA 1
ATOM 510 C C . ALA A 1 64 ? 11.80176 -8.67869 -14.78692 1.000 11.45019 64 ALA A C 1
ATOM 511 O O . ALA A 1 64 ? 12.54717 -9.53105 -14.28927 1.000 12.18376 64 ALA A O 1
ATOM 513 N N . ALA A 1 65 ? 12.20916 -7.42755 -15.03088 1.000 10.19713 65 ALA A N 1
ATOM 514 C CA . ALA A 1 65 ? 13.56146 -7.01481 -14.68346 1.000 11.71616 65 ALA A CA 1
ATOM 515 C C . ALA A 1 65 ? 13.76283 -7.03432 -13.17529 1.000 10.55110 65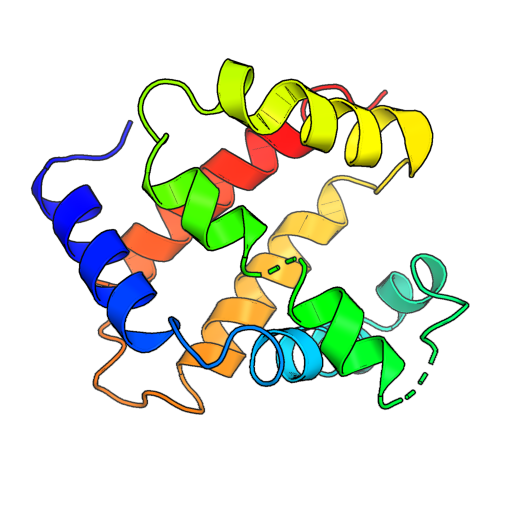 ALA A C 1
ATOM 516 O O . ALA A 1 65 ? 14.84324 -7.38839 -12.69493 1.000 11.76138 65 ALA A O 1
ATOM 518 N N . VAL A 1 66 ? 12.72314 -6.68058 -12.41322 1.000 9.60025 66 VAL A N 1
ATOM 519 C CA . VAL A 1 66 ? 12.81779 -6.76717 -10.95576 1.000 10.17756 66 VAL A CA 1
ATOM 520 C C . VAL A 1 66 ? 13.06462 -8.20616 -10.53332 1.000 13.84833 66 VAL A C 1
ATOM 521 O O . VAL A 1 66 ? 13.92147 -8.48969 -9.67976 1.000 11.76779 66 VAL A O 1
ATOM 525 N N . GLY A 1 67 ? 12.31915 -9.13816 -11.12723 1.000 12.17054 67 GLY A N 1
ATOM 526 C CA . GLY A 1 67 ? 12.51056 -10.54309 -10.79625 1.000 12.97548 67 GLY A CA 1
ATOM 527 C C . GLY A 1 67 ? 13.90502 -11.03631 -11.12071 1.000 14.44272 67 GLY A C 1
ATOM 528 O O . GLY A 1 67 ? 14.49533 -11.81155 -10.35649 1.000 14.82687 67 GLY A O 1
ATOM 529 N N . ALA A 1 68 ? 14.44887 -10.59857 -12.25746 1.000 13.27473 68 ALA A N 1
ATOM 530 C CA . ALA A 1 68 ? 15.81819 -10.95522 -12.59974 1.000 12.29038 68 ALA A CA 1
ATOM 531 C C . ALA A 1 68 ? 16.79531 -10.38897 -11.57940 1.000 17.75413 68 ALA A C 1
ATOM 532 O O . ALA A 1 68 ? 17.77799 -11.04641 -11.21262 1.000 16.93434 68 ALA A O 1
ATOM 534 N N . ALA A 1 69 ? 16.53144 -9.17720 -11.09242 1.000 13.56617 69 ALA A N 1
ATOM 535 C CA . ALA A 1 69 ? 17.43726 -8.58045 -10.11302 1.000 12.11964 69 ALA A CA 1
ATOM 536 C C . ALA A 1 69 ? 17.44452 -9.37078 -8.81213 1.000 16.08594 69 ALA A C 1
ATOM 537 O O . ALA A 1 69 ? 18.47961 -9.43621 -8.13573 1.000 14.89645 69 ALA A O 1
ATOM 539 N N . VAL A 1 70 ? 16.31210 -9.98197 -8.45082 1.000 13.40993 70 VAL A N 1
ATOM 540 C CA . VAL A 1 70 ? 16.26197 -10.78869 -7.23077 1.000 16.02873 70 VAL A CA 1
ATOM 541 C C . VAL A 1 70 ? 17.29862 -11.90143 -7.28648 1.000 21.28418 70 VAL A C 1
ATOM 542 O O . VAL A 1 70 ? 17.93636 -12.23198 -6.27907 1.000 23.91116 70 VAL A O 1
ATOM 546 N N . GLN A 1 71 ? 17.49228 -12.48709 -8.46313 1.000 23.53136 71 GLN A N 1
ATOM 547 C CA . GLN A 1 71 ? 18.49054 -13.53737 -8.62440 1.000 29.07324 71 GLN A CA 1
ATOM 548 C C . GLN A 1 71 ? 19.92330 -13.01430 -8.67801 1.000 28.52638 71 GLN A C 1
ATOM 549 O O . GLN A 1 71 ? 20.85274 -13.82235 -8.76985 1.000 25.16545 71 GLN A O 1
ATOM 555 N N . HIS A 1 72 ? 20.14279 -11.69893 -8.61616 1.000 25.24411 72 HIS A N 1
ATOM 556 C CA . HIS A 1 72 ? 21.48729 -11.16476 -8.79525 1.000 21.00180 72 HIS A CA 1
ATOM 557 C C . HIS A 1 72 ? 21.84870 -10.11479 -7.75013 1.000 29.82029 72 HIS A C 1
ATOM 558 O O . HIS A 1 72 ? 22.61411 -9.19324 -8.04080 1.000 26.23129 72 HIS A O 1
ATOM 565 N N . VAL A 1 73 ? 21.35339 -10.25851 -6.51556 1.000 21.69039 73 VAL A N 1
ATOM 566 C CA . VAL A 1 73 ? 21.63217 -9.25222 -5.49080 1.000 27.60250 73 VAL A CA 1
ATOM 567 C C . VAL A 1 73 ? 23.12260 -9.15722 -5.19616 1.000 31.06330 73 VAL A C 1
ATOM 568 O O . VAL A 1 73 ? 23.61221 -8.09968 -4.77835 1.000 33.96322 73 VAL A O 1
ATOM 572 N N . ASP A 1 74 ? 23.86952 -10.24348 -5.41234 1.000 34.53834 74 ASP A N 1
ATOM 573 C CA . ASP A 1 74 ? 25.29906 -10.24820 -5.12408 1.000 38.54211 74 ASP A CA 1
ATOM 574 C C . ASP A 1 74 ? 26.12537 -9.51412 -6.17200 1.000 37.17266 74 ASP A C 1
ATOM 575 O O . ASP A 1 74 ? 27.25883 -9.11850 -5.87906 1.000 40.19099 74 ASP A O 1
ATOM 580 N N . ASN A 1 75 ? 25.59910 -9.32508 -7.37789 1.000 27.59230 75 ASN A N 1
ATOM 581 C CA . ASN A 1 75 ? 26.32620 -8.62336 -8.42964 1.000 24.45410 75 ASN A CA 1
ATOM 582 C C . ASN A 1 75 ? 25.35180 -7.77237 -9.24394 1.000 21.48854 75 ASN A C 1
ATOM 583 O O . ASN A 1 75 ? 25.31015 -7.81230 -10.47426 1.000 22.28847 75 ASN A O 1
ATOM 588 N N . LEU A 1 76 ? 24.58685 -6.94395 -8.52918 1.000 20.82659 76 LEU A N 1
ATOM 589 C CA . LEU A 1 76 ? 23.55800 -6.12090 -9.16043 1.000 21.38087 76 LEU A CA 1
ATOM 590 C C . LEU A 1 76 ? 24.14402 -5.14822 -10.17593 1.000 20.52291 76 LEU A C 1
ATOM 591 O O . LEU A 1 76 ? 23.52782 -4.88790 -11.21262 1.000 19.34985 76 LEU A O 1
ATOM 596 N N . ARG A 1 77 ? 25.30800 -4.55885 -9.88184 1.000 19.64837 77 ARG A N 1
ATOM 597 C CA . ARG A 1 77 ? 25.85049 -3.54996 -10.78859 1.000 18.31503 77 ARG A CA 1
ATOM 598 C C . ARG A 1 77 ? 26.20801 -4.15170 -12.13880 1.000 20.97886 77 ARG A C 1
ATOM 599 O O . ARG A 1 77 ? 25.91233 -3.56510 -13.18462 1.000 21.72024 77 ARG A O 1
ATOM 607 N N . ALA A 1 78 ? 26.84485 -5.32016 -12.13712 1.000 21.63003 78 ALA A N 1
ATOM 608 C CA . ALA A 1 78 ? 27.14905 -5.99444 -13.39062 1.000 29.41040 78 ALA A CA 1
ATOM 609 C C . ALA A 1 78 ? 25.87378 -6.42045 -14.10659 1.000 20.80743 78 ALA A C 1
ATOM 610 O O . ALA A 1 78 ? 25.70365 -6.15211 -15.30214 1.000 25.04038 78 ALA A O 1
ATOM 612 N N . ALA A 1 79 ? 24.95297 -7.06962 -13.38721 1.000 18.00651 79 ALA A N 1
ATOM 613 C CA . ALA A 1 79 ? 23.76719 -7.61344 -14.04069 1.000 19.58952 79 ALA A CA 1
ATOM 614 C C . ALA A 1 79 ? 22.85695 -6.51541 -14.57261 1.000 18.29573 79 ALA A C 1
ATOM 615 O O . ALA A 1 79 ? 22.21382 -6.69864 -15.61181 1.000 24.18713 79 ALA A O 1
ATOM 617 N N . LEU A 1 80 ? 22.79457 -5.37238 -13.89781 1.000 16.75880 80 LEU A N 1
ATOM 618 C CA . LEU A 1 80 ? 21.89186 -4.30290 -14.30553 1.000 17.04649 80 LEU A CA 1
ATOM 619 C C . LEU A 1 80 ? 22.58018 -3.22803 -15.11872 1.000 16.31525 80 LEU A C 1
ATOM 620 O O . LEU A 1 80 ? 21.94531 -2.21894 -15.43536 1.000 14.93787 80 LEU A O 1
ATOM 625 N N . SER A 1 81 ? 23.85244 -3.41310 -15.46729 1.000 15.37750 81 SER A N 1
ATOM 626 C CA . SER A 1 81 ? 24.58515 -2.35793 -16.16623 1.000 15.52061 81 SER A CA 1
ATOM 627 C C . SER A 1 81 ? 23.86459 -1.82977 -17.40299 1.000 14.28635 81 SER A C 1
ATOM 628 O O . SER A 1 81 ? 23.77906 -0.59967 -17.55275 1.000 15.06828 81 SER A O 1
ATOM 631 N N . PRO A 1 82 ? 23.32113 -2.66528 -18.30255 1.000 12.77198 82 PRO A N 1
ATOM 632 C CA . PRO A 1 82 ? 22.59138 -2.10179 -19.45228 1.000 16.51663 82 PRO A CA 1
ATOM 633 C C . PRO A 1 82 ? 21.39415 -1.28009 -19.03714 1.000 12.34923 82 PRO A C 1
ATOM 634 O O . PRO A 1 82 ? 21.12987 -0.22352 -19.62591 1.000 13.67305 82 PRO A O 1
ATOM 638 N N . LEU A 1 83 ? 20.67062 -1.73566 -18.01998 1.000 12.56972 83 LEU A N 1
ATOM 639 C CA . LEU A 1 83 ? 19.48853 -1.01636 -17.57152 1.000 11.89840 83 LEU A CA 1
ATOM 640 C C . LEU A 1 83 ? 19.87127 0.27361 -16.85983 1.000 11.67265 83 LEU A C 1
ATOM 641 O O . LEU A 1 83 ? 19.12899 1.26279 -16.92924 1.000 12.11984 83 LEU A O 1
ATOM 646 N N . ALA A 1 84 ? 21.02011 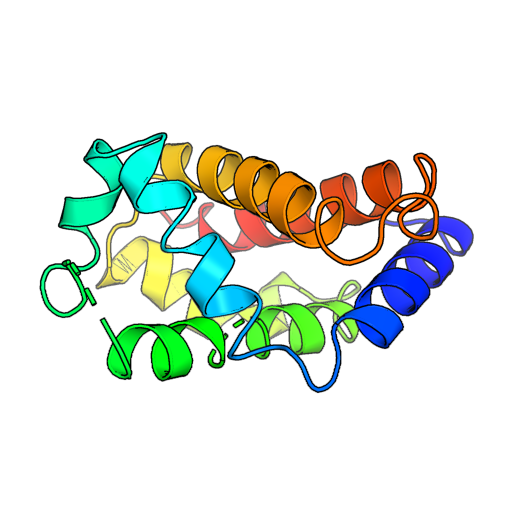0.27722 -16.17162 1.000 10.82005 84 ALA A N 1
ATOM 647 C CA . ALA A 1 84 ? 21.52455 1.50256 -15.55477 1.000 12.70700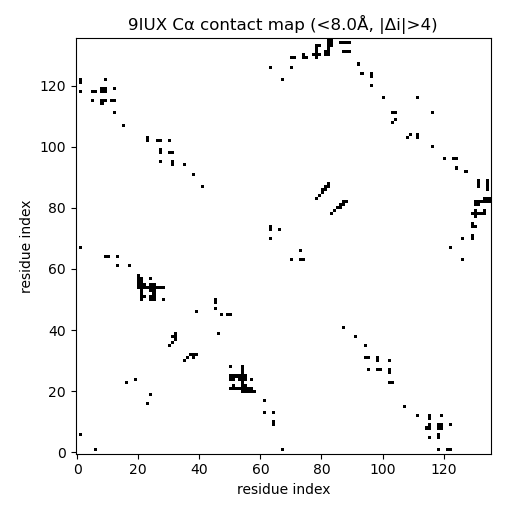 84 ALA A CA 1
ATOM 648 C C . ALA A 1 84 ? 21.90129 2.53223 -16.60826 1.000 11.94543 84 ALA A C 1
ATOM 649 O O . ALA A 1 84 ? 21.56408 3.71559 -16.47280 1.000 12.68243 84 ALA A O 1
ATOM 651 N N . ASP A 1 85 ? 22.61702 2.10465 -17.65283 1.000 11.54729 85 ASP A N 1
ATOM 652 C CA . ASP A 1 85 ? 22.90365 3.00210 -18.77231 1.000 13.00695 85 ASP A CA 1
ATOM 653 C C . ASP A 1 85 ? 21.61643 3.55239 -19.37726 1.000 13.77449 85 ASP A C 1
ATOM 654 O O . ASP A 1 85 ? 21.50982 4.75229 -19.66082 1.000 13.81020 85 ASP A O 1
ATOM 659 N N . LEU A 1 86 ? 20.62899 2.68344 -19.59166 1.000 12.39162 86 LEU A N 1
ATOM 660 C CA . LEU A 1 86 ? 19.37556 3.11833 -20.20274 1.000 11.79790 86 LEU A CA 1
ATOM 661 C C . LEU A 1 86 ? 18.68869 4.20327 -19.37869 1.000 13.05816 86 LEU A C 1
ATOM 662 O O . LEU A 1 86 ? 18.30481 5.24721 -19.91013 1.000 12.73376 86 LEU A O 1
ATOM 667 N N . HIS A 1 87 ? 18.51077 3.97185 -18.07535 1.000 9.76496 87 HIS A N 1
ATOM 668 C CA . HIS A 1 87 ? 17.74177 4.92476 -17.27948 1.000 10.33166 87 HIS A CA 1
ATOM 669 C C . HIS A 1 87 ? 18.52359 6.19525 -16.99797 1.000 13.56010 87 HIS A C 1
ATOM 670 O O . HIS A 1 87 ? 17.95832 7.29312 -17.04964 1.000 14.84204 87 HIS A O 1
ATOM 677 N N . ALA A 1 88 ? 19.82058 6.07676 -16.72542 1.000 10.70686 88 ALA A N 1
ATOM 678 C CA . ALA A 1 88 ? 20.57833 7.25709 -16.32138 1.000 13.24111 88 ALA A CA 1
ATOM 679 C C . ALA A 1 88 ? 21.05199 8.08032 -17.51242 1.000 16.68641 88 ALA A C 1
ATOM 680 O O . ALA A 1 88 ? 21.03182 9.31220 -17.45110 1.000 17.04671 88 ALA A O 1
ATOM 682 N N . LEU A 1 89 ? 21.48040 7.42840 -18.59259 1.000 14.25369 89 LEU A N 1
ATOM 683 C CA . LEU A 1 89 ? 22.15832 8.11477 -19.68792 1.000 15.29296 89 LEU A CA 1
ATOM 684 C C . LEU A 1 89 ? 21.27078 8.34136 -20.90002 1.000 17.44993 89 LEU A C 1
ATOM 685 O O . LEU A 1 89 ? 21.37522 9.38979 -21.54440 1.000 25.44086 89 LEU A O 1
ATOM 690 N N . VAL A 1 90 ? 20.40958 7.38608 -21.23308 1.000 14.49888 90 VAL A N 1
ATOM 691 C CA . VAL A 1 90 ? 19.58638 7.46193 -22.43996 1.000 15.96377 90 VAL A CA 1
ATOM 692 C C . VAL A 1 90 ? 18.22990 8.08779 -22.14905 1.000 15.58021 90 VAL A C 1
ATOM 693 O O . VAL A 1 90 ? 17.78598 9.00479 -22.84931 1.000 18.58440 90 VAL A O 1
ATOM 697 N N . LEU A 1 91 ? 17.55142 7.60428 -21.11144 1.000 13.09048 91 LEU A N 1
ATOM 698 C CA . LEU A 1 91 ? 16.24337 8.12109 -20.74435 1.000 12.81409 91 LEU A CA 1
ATOM 699 C C . LEU A 1 91 ? 16.33990 9.34073 -19.85797 1.000 15.24629 91 LEU A C 1
ATOM 700 O O . LEU A 1 91 ? 15.37409 10.10200 -19.77597 1.000 15.47923 91 LEU A O 1
ATOM 705 N N . ARG A 1 92 ? 17.46639 9.50730 -19.16171 1.000 14.45358 92 ARG A N 1
ATOM 706 C CA . ARG A 1 92 ? 17.67900 10.63581 -18.26155 1.000 13.55509 92 ARG A CA 1
ATOM 707 C C . ARG A 1 92 ? 16.56425 10.71121 -17.21773 1.000 14.29075 92 ARG A C 1
ATOM 708 O O . ARG A 1 92 ? 15.93469 11.75565 -17.02341 1.000 15.35707 92 ARG A O 1
ATOM 716 N N . VAL A 1 93 ? 16.29552 9.58417 -16.55652 1.000 12.25920 93 VAL A N 1
ATOM 717 C CA . VAL A 1 93 ? 15.25775 9.58188 -15.52352 1.000 12.47204 93 VAL A CA 1
ATOM 718 C C . VAL A 1 93 ? 15.81626 10.21713 -14.25809 1.000 14.55620 93 VAL A C 1
ATOM 719 O O . VAL A 1 93 ? 16.76855 9.70469 -13.65805 1.000 13.06050 93 VAL A O 1
ATOM 723 N N . ASP A 1 94 ? 15.21992 11.33028 -13.84763 1.000 13.99199 94 ASP A N 1
ATOM 724 C CA . ASP A 1 94 ? 15.65990 12.01221 -12.64083 1.000 13.58433 94 ASP A CA 1
ATOM 725 C C . ASP A 1 94 ? 15.61062 11.03157 -11.47359 1.000 13.19536 94 ASP A C 1
ATOM 726 O O . ASP A 1 94 ? 14.57050 10.39056 -11.25168 1.000 12.56416 94 ASP A O 1
ATOM 731 N N . PRO A 1 95 ? 16.69772 10.87446 -10.71676 1.000 13.62147 95 PRO A N 1
ATOM 732 C CA . PRO A 1 95 ? 16.69382 9.90055 -9.61065 1.000 12.63730 95 PRO A CA 1
ATOM 733 C C . PRO A 1 95 ? 15.55811 10.07233 -8.61573 1.000 12.54935 95 PRO A C 1
ATOM 734 O O . PRO A 1 95 ? 15.15793 9.08875 -7.98391 1.000 11.61074 95 PRO A O 1
ATOM 738 N N . ALA A 1 96 ? 15.00769 11.27982 -8.46548 1.000 12.36183 96 ALA A N 1
ATOM 739 C CA . ALA A 1 96 ? 13.92937 11.48614 -7.50043 1.000 13.75111 96 ALA A CA 1
ATOM 740 C C . ALA A 1 96 ? 12.67883 10.69616 -7.85049 1.000 11.78872 96 ALA A C 1
ATOM 741 O O . ALA A 1 96 ? 11.82011 10.49166 -6.98119 1.000 12.95437 96 ALA A O 1
ATOM 743 N N . ASN A 1 97 ? 12.56010 10.22687 -9.09517 1.000 11.04957 97 ASN A N 1
ATOM 744 C CA . ASN A 1 97 ? 11.39838 9.43250 -9.45851 1.000 11.27462 97 ASN A CA 1
ATOM 745 C C . ASN A 1 97 ? 11.43831 8.03098 -8.88013 1.000 10.86025 97 ASN A C 1
ATOM 746 O O . ASN A 1 97 ? 10.38418 7.40336 -8.74439 1.000 9.94494 97 ASN A O 1
ATOM 751 N N . PHE A 1 98 ? 12.61200 7.53576 -8.50748 1.000 10.08460 98 PHE A N 1
ATOM 752 C CA . PHE A 1 98 ? 12.67871 6.12921 -8.13506 1.000 8.52895 98 PHE A CA 1
ATOM 753 C C . PHE A 1 98 ? 12.00409 5.86063 -6.78872 1.000 9.58674 98 PHE A C 1
ATOM 754 O 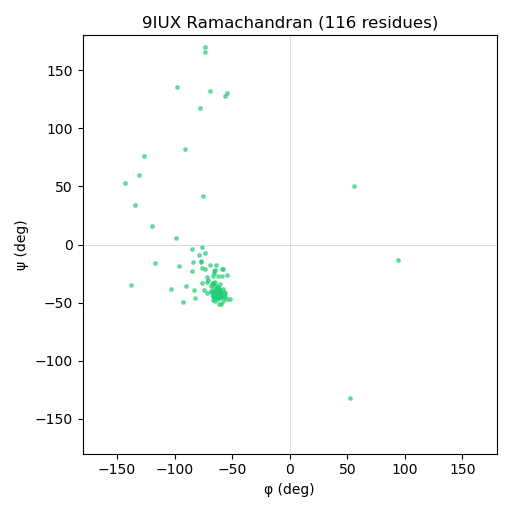O . PHE A 1 98 ? 11.28584 4.86212 -6.69038 1.000 9.72294 98 PHE A O 1
ATOM 762 N N . PRO A 1 99 ? 12.16396 6.70907 -5.75350 1.000 9.60855 99 PRO A N 1
ATOM 763 C CA . PRO A 1 99 ? 11.38774 6.48031 -4.52400 1.000 10.34583 99 PRO A CA 1
ATOM 764 C C . PRO A 1 99 ? 9.89110 6.53378 -4.75778 1.000 10.52404 99 PRO A C 1
ATOM 765 O O . PRO A 1 99 ? 9.16060 5.75576 -4.13369 1.000 10.58138 99 PRO A O 1
ATOM 769 N N . LEU A 1 100 ? 9.41973 7.38722 -5.67714 1.000 9.87042 100 LEU A N 1
ATOM 770 C CA . LEU A 1 100 ? 7.98929 7.44687 -5.97205 1.000 10.12824 100 LEU A CA 1
ATOM 771 C C . LEU A 1 100 ? 7.50171 6.12422 -6.53612 1.000 9.05333 100 LEU A C 1
ATOM 772 O O . LEU A 1 100 ? 6.41179 5.64846 -6.19180 1.000 10.34297 100 LEU A O 1
ATOM 777 N N . LEU A 1 101 ? 8.29829 5.51207 -7.41155 1.000 8.37069 101 LEU A N 1
ATOM 778 C CA . LEU A 1 101 ? 7.93249 4.20649 -7.94839 1.000 9.40874 101 LEU A CA 1
ATOM 779 C C . LEU A 1 101 ? 7.94669 3.12829 -6.87271 1.000 12.03466 101 LEU A C 1
ATOM 780 O O . LEU A 1 101 ? 7.03299 2.29553 -6.81308 1.000 10.97056 101 LEU A O 1
ATOM 785 N N . ILE A 1 102 ? 8.97743 3.11803 -6.01775 1.000 9.43667 102 ILE A N 1
ATOM 786 C CA . ILE A 1 102 ? 9.08080 2.09507 -4.97545 1.000 10.23542 102 ILE A CA 1
ATOM 787 C C . ILE A 1 102 ? 7.90381 2.19433 -4.00691 1.000 11.04442 102 ILE A C 1
ATOM 788 O O . ILE A 1 102 ? 7.24816 1.18920 -3.70494 1.000 11.37900 102 ILE A O 1
ATOM 793 N N . GLN A 1 103 ? 7.58645 3.40632 -3.54189 1.000 11.10960 103 GLN A N 1
ATOM 794 C CA . GLN A 1 103 ? 6.42014 3.56660 -2.66366 1.000 11.00750 103 GLN A CA 1
ATOM 795 C C . GLN A 1 103 ? 5.13629 3.11198 -3.34352 1.000 12.93051 103 GLN A C 1
ATOM 796 O O . GLN A 1 103 ? 4.26853 2.48957 -2.70760 1.000 12.21923 103 GLN A O 1
ATOM 802 N N . SER A 1 104 ? 4.98002 3.45066 -4.62056 1.000 12.07387 104 SER A N 1
ATOM 803 C CA . SER A 1 104 ? 3.79507 3.04828 -5.36749 1.000 11.21783 104 SER A CA 1
ATOM 804 C C . SER A 1 104 ? 3.72276 1.53360 -5.48115 1.000 12.02767 104 SER A C 1
ATOM 805 O O . SER A 1 104 ? 2.63696 0.94238 -5.41885 1.000 13.27980 104 SER A O 1
ATOM 808 N N . PHE A 1 105 ? 4.87812 0.88359 -5.62371 1.000 11.58614 105 PHE A N 1
ATOM 809 C CA . PHE A 1 105 ? 4.91578 -0.56833 -5.76320 1.000 11.04951 105 PHE A CA 1
ATOM 810 C C . PHE A 1 105 ? 4.44021 -1.25439 -4.48289 1.000 11.50571 105 PHE A C 1
ATOM 811 O O . PHE A 1 105 ? 3.66362 -2.21635 -4.54530 1.000 10.94245 105 PHE A O 1
ATOM 819 N N . HIS A 1 106 ? 4.85922 -0.74991 -3.31534 1.000 9.41791 106 HIS A N 1
ATOM 820 C CA . HIS A 1 106 ? 4.35448 -1.29656 -2.05244 1.000 10.67763 106 HIS A CA 1
ATOM 821 C C . HIS A 1 106 ? 2.83564 -1.22784 -1.97180 1.000 9.70219 106 HIS A C 1
ATOM 822 O O . HIS A 1 106 ? 2.19425 -2.15552 -1.46301 1.000 10.40487 106 HIS A O 1
ATOM 829 N N . VAL A 1 107 ? 2.24506 -0.11499 -2.43446 1.000 9.61235 107 VAL A N 1
ATOM 830 C CA . VAL A 1 107 ? 0.79349 0.05267 -2.34157 1.000 8.68601 107 VAL A CA 1
ATOM 831 C C . VAL A 1 107 ? 0.08868 -0.95587 -3.23232 1.000 9.02851 107 VAL A C 1
ATOM 832 O O . VAL A 1 107 ? -0.89247 -1.58134 -2.82790 1.000 9.70839 107 VAL A O 1
ATOM 836 N N . VAL A 1 108 ? 0.57857 -1.13216 -4.46020 1.000 9.66563 108 VAL A N 1
ATOM 837 C CA . VAL A 1 108 ? -0.04454 -2.09891 -5.36174 1.000 9.01872 108 VAL A CA 1
ATOM 838 C C . VAL A 1 108 ? 0.05643 -3.50861 -4.78781 1.000 8.82861 108 VAL A C 1
ATOM 839 O O . VAL A 1 108 ? -0.91399 -4.27647 -4.79921 1.000 10.66573 108 VAL A O 1
ATOM 843 N N . LEU A 1 109 ? 1.23116 -3.87786 -4.27355 1.000 9.42676 109 LEU A N 1
ATOM 844 C CA . LEU A 1 109 ? 1.37484 -5.20540 -3.67963 1.000 9.79461 109 LEU A CA 1
ATOM 845 C C . LEU A 1 109 ? 0.43947 -5.39141 -2.48592 1.000 9.84820 109 LEU A C 1
ATOM 846 O O . LEU A 1 109 ? -0.18601 -6.44078 -2.33925 1.000 12.52199 109 LEU A O 1
ATOM 851 N N . ALA A 1 110 ? 0.32218 -4.37898 -1.62814 1.000 8.91658 110 ALA A N 1
ATOM 852 C CA . ALA A 1 110 ? -0.56969 -4.48370 -0.47848 1.000 9.03741 110 ALA A CA 1
ATOM 853 C C . ALA A 1 110 ? -2.01907 -4.66419 -0.90910 1.000 9.53672 110 ALA A C 1
ATOM 854 O O . ALA A 1 110 ? -2.76681 -5.43446 -0.29462 1.000 10.09346 110 ALA A O 1
ATOM 856 N N A SER A 1 111 ? -2.43610 -3.95443 -1.95913 0.640 10.21107 111 SER A N 1
ATOM 857 N N B SER A 1 111 ? -2.43455 -3.95738 -1.96226 0.360 10.30050 111 SER A N 1
ATOM 858 C CA A SER A 1 111 ? -3.81731 -4.05013 -2.41579 0.640 10.87197 111 SER A CA 1
ATOM 859 C CA B SER A 1 111 ? -3.81692 -4.04572 -2.41923 0.360 10.88540 111 SER A CA 1
ATOM 860 C C A SER A 1 111 ? -4.16470 -5.46005 -2.86259 0.640 12.45199 111 SER A C 1
ATOM 861 C C B SER A 1 111 ? -4.16978 -5.45169 -2.88040 0.360 12.45582 111 SER A C 1
ATOM 862 O O A SER A 1 111 ? -5.29942 -5.90626 -2.66856 0.640 14.60478 111 SER A O 1
ATOM 863 O O B SER A 1 111 ? -5.31390 -5.88734 -2.71371 0.360 14.59319 111 SER A O 1
ATOM 868 N N . HIS A 1 112 ? -3.20810 -6.17531 -3.45548 1.000 13.08402 112 HIS A N 1
ATOM 869 C CA . HIS A 1 112 ? -3.46710 -7.51353 -3.97421 1.000 12.73024 112 HIS A CA 1
ATOM 870 C C . HIS A 1 112 ? -3.17577 -8.59487 -2.95098 1.000 15.34027 112 HIS A C 1
ATOM 871 O O . HIS A 1 112 ? -3.91462 -9.58395 -2.86269 1.000 19.35669 112 HIS A O 1
ATOM 878 N N . LEU A 1 113 ? -2.11706 -8.42342 -2.17231 1.000 12.70307 113 LEU A N 1
ATOM 879 C CA . LEU A 1 113 ? -1.65095 -9.48028 -1.29157 1.000 13.64819 113 LEU A CA 1
ATOM 880 C C . LEU A 1 113 ? -2.16942 -9.33889 0.12601 1.000 15.91835 113 LEU A C 1
ATOM 881 O O . LEU A 1 113 ? -2.15232 -10.32441 0.86947 1.000 13.75208 113 LEU A O 1
ATOM 886 N N . GLN A 1 114 ? -2.63250 -8.14528 0.50359 1.000 13.42681 114 GLN A N 1
ATOM 887 C CA . GLN A 1 114 ? -3.17739 -7.83328 1.83537 1.000 12.58836 114 GLN A CA 1
ATOM 888 C C . GLN A 1 114 ? -2.16891 -8.27360 2.89470 1.000 11.90038 114 GLN A C 1
ATOM 889 O O . GLN A 1 114 ? -0.97348 -7.96964 2.77351 1.000 12.13755 114 GLN A O 1
ATOM 895 N N . ASP A 1 115 ? -2.59216 -8.99050 3.93260 1.000 14.75120 115 ASP A N 1
ATOM 896 C CA . ASP A 1 115 ? -1.69043 -9.29695 5.03145 1.000 12.96294 115 ASP A CA 1
ATOM 897 C C . ASP A 1 115 ? -0.64523 -10.35077 4.68877 1.000 15.28876 115 ASP A C 1
ATOM 898 O O . ASP A 1 115 ? 0.26920 -10.56276 5.49158 1.000 15.73013 115 ASP A O 1
ATOM 903 N N . GLU A 1 116 ? -0.72568 -10.99001 3.51906 1.000 13.74812 116 GLU A N 1
ATOM 904 C CA . GLU A 1 116 ? 0.36809 -11.85194 3.08272 1.000 13.04222 116 GLU A CA 1
ATOM 905 C C . GLU A 1 116 ? 1.63512 -11.05968 2.81252 1.000 12.53025 116 GLU A C 1
ATOM 906 O O . GLU A 1 116 ? 2.73178 -11.62103 2.86109 1.000 15.43827 116 GLU A O 1
ATOM 912 N N . PHE A 1 117 ? 1.50653 -9.76804 2.51352 1.000 13.01886 117 PHE A N 1
ATOM 913 C CA . PHE A 1 117 ? 2.65226 -8.87991 2.29686 1.000 12.33063 117 PHE A CA 1
ATOM 914 C C . PHE A 1 117 ? 2.98290 -8.27837 3.66381 1.000 11.26192 117 PHE A C 1
ATOM 915 O O . PHE A 1 117 ? 2.55854 -7.17486 4.02192 1.000 13.01400 117 PHE A O 1
ATOM 923 N N . THR A 1 118 ? 3.72352 -9.04853 4.46243 1.000 11.76908 118 THR A N 1
ATOM 924 C CA . THR A 1 118 ? 3.92201 -8.69417 5.86269 1.000 12.75679 118 THR A CA 1
ATOM 925 C C . THR A 1 118 ? 4.87413 -7.51553 6.00448 1.000 11.20074 118 THR A C 1
ATOM 926 O O . THR A 1 118 ? 5.60038 -7.15885 5.07535 1.000 11.88475 118 THR A O 1
ATOM 930 N N . VAL A 1 119 ? 4.89693 -6.92069 7.20405 1.000 11.71566 119 VAL A N 1
ATOM 931 C CA . VAL A 1 119 ? 5.78734 -5.77460 7.37003 1.000 11.59971 119 VAL A CA 1
ATOM 932 C C . VAL A 1 119 ? 7.24676 -6.20735 7.26837 1.000 10.19427 119 VAL A C 1
ATOM 933 O O . VAL A 1 119 ? 8.08847 -5.45043 6.76815 1.000 10.44275 119 VAL A O 1
ATOM 937 N N A GLN A 1 120 ? 7.56201 -7.42505 7.71009 0.445 10.76146 120 GLN A N 1
ATOM 938 N N B GLN A 1 120 ? 7.58390 -7.41991 7.72892 0.555 10.71309 120 GLN A N 1
ATOM 939 C CA A GLN A 1 120 ? 8.91072 -7.95350 7.54965 0.445 11.30991 120 GLN A CA 1
ATOM 940 C CA B GLN A 1 120 ? 8.94000 -7.93042 7.53220 0.555 11.25215 120 GLN A CA 1
ATOM 941 C C A GLN A 1 120 ? 9.27718 -8.08579 6.07397 0.445 12.56942 120 GLN A C 1
ATOM 942 C C B GLN A 1 120 ? 9.27520 -8.04550 6.05152 0.555 12.57865 120 GLN A C 1
ATOM 943 O O A GLN A 1 120 ? 10.39154 -7.74072 5.66553 0.445 11.50374 120 GLN A O 1
ATOM 944 O O B GLN A 1 120 ? 10.37227 -7.66699 5.62170 0.555 11.40738 120 GLN A O 1
ATOM 955 N N . MET A 1 121 ? 8.34256 -8.57598 5.26144 1.000 10.40789 121 MET A N 1
ATOM 956 C CA . MET A 1 121 ? 8.56638 -8.68833 3.82284 1.000 9.70398 121 MET A CA 1
ATOM 957 C C . MET A 1 121 ? 8.72821 -7.31343 3.19528 1.000 10.59391 121 MET A C 1
ATOM 958 O O . MET A 1 121 ? 9.58911 -7.11470 2.32912 1.000 11.70843 121 MET A O 1
ATOM 963 N N . GLN A 1 122 ? 7.91321 -6.34221 3.62311 1.000 9.47677 122 GLN A N 1
ATOM 964 C CA . GLN A 1 122 ? 8.01275 -4.99260 3.05847 1.000 9.60978 122 GLN A CA 1
ATOM 965 C C . GLN A 1 122 ? 9.36044 -4.35305 3.36255 1.000 12.50419 122 GLN A C 1
ATOM 966 O O . GLN A 1 122 ? 9.93448 -3.66853 2.50783 1.000 10.85859 122 GLN A O 1
ATOM 972 N N . ALA A 1 123 ? 9.86041 -4.53090 4.58696 1.000 11.26267 123 ALA A N 1
ATOM 973 C CA . ALA A 1 123 ? 11.16237 -3.96738 4.93101 1.000 9.84283 123 ALA A CA 1
ATOM 974 C C . ALA A 1 123 ? 12.25822 -4.52660 4.03439 1.000 11.19819 123 ALA A C 1
ATOM 975 O O . ALA A 1 123 ? 13.11347 -3.78355 3.54368 1.000 12.26033 123 ALA A O 1
ATOM 977 N N . ALA A 1 124 ? 12.25471 -5.84317 3.82277 1.000 10.13595 124 ALA A N 1
ATOM 978 C CA . ALA A 1 124 ? 13.26971 -6.45755 2.97470 1.000 10.17318 124 ALA A CA 1
ATOM 979 C C . ALA A 1 124 ? 13.11015 -6.01077 1.53335 1.000 11.48636 124 ALA A C 1
ATOM 980 O O . ALA A 1 124 ? 14.09097 -5.69874 0.84762 1.000 11.56243 124 ALA A O 1
ATOM 982 N N . TRP A 1 125 ? 11.87435 -6.00179 1.05445 1.000 10.47388 125 TRP A N 1
ATOM 983 C CA . TRP A 1 125 ? 11.59399 -5.56891 -0.30859 1.000 10.82363 125 TRP A CA 1
ATOM 984 C C . TRP A 1 125 ? 12.01866 -4.12493 -0.53203 1.000 11.26960 125 TRP A C 1
ATOM 985 O O . TRP A 1 125 ? 12.55913 -3.77838 -1.59149 1.000 10.69557 125 TRP A O 1
ATOM 996 N N . ASP A 1 126 ? 11.74905 -3.25609 0.44642 1.000 10.22603 126 ASP A N 1
ATOM 997 C CA . ASP A 1 126 ? 12.13395 -1.85920 0.31721 1.000 8.84779 126 ASP A CA 1
ATOM 998 C C . ASP A 1 126 ? 13.64995 -1.72082 0.25628 1.000 11.50476 126 ASP A C 1
ATOM 999 O O . ASP A 1 126 ? 14.17379 -0.94709 -0.54643 1.000 11.28722 126 ASP A O 1
ATOM 1004 N N . LYS A 1 127 ? 14.36863 -2.46072 1.10419 1.000 11.39401 127 LYS A N 1
ATOM 1005 C CA . LYS A 1 127 ? 15.82808 -2.40552 1.06997 1.000 11.68550 127 LYS A CA 1
ATOM 1006 C C . LYS A 1 127 ? 16.35890 -2.87839 -0.27397 1.000 12.91951 127 LYS A C 1
ATOM 1007 O O . LYS A 1 127 ? 17.24964 -2.24950 -0.86536 1.000 13.73624 127 LYS A O 1
ATOM 1013 N N . PHE A 1 128 ? 15.79645 -3.97139 -0.78434 1.000 10.88757 128 PHE A N 1
ATOM 1014 C CA . PHE A 1 128 ? 16.20687 -4.50732 -2.07927 1.000 10.85341 128 PHE A CA 1
ATOM 1015 C C . PHE A 1 128 ? 15.96271 -3.49782 -3.19629 1.000 11.29080 128 PHE A C 1
ATOM 1016 O O . PHE A 1 128 ? 16.86974 -3.19006 -3.98327 1.000 12.54317 128 PHE A O 1
ATOM 1024 N N . LEU A 1 129 ? 14.74456 -2.96107 -3.27608 1.000 10.46103 129 LEU A N 1
ATOM 1025 C CA . LEU A 1 129 ? 14.42953 -2.04296 -4.36436 1.000 10.48486 129 LEU A CA 1
ATOM 1026 C C . LEU A 1 129 ? 15.20573 -0.73920 -4.23527 1.000 10.39932 129 LEU A C 1
ATOM 1027 O O . LEU A 1 129 ? 15.58120 -0.14482 -5.24624 1.000 9.97684 129 LEU A O 1
ATOM 1032 N N . THR A 1 130 ? 15.46458 -0.27351 -3.00711 1.000 10.76543 130 THR A N 1
ATOM 1033 C CA . THR A 1 130 ? 16.29081 0.91941 -2.85592 1.000 12.52846 130 THR A CA 1
ATOM 1034 C C . THR A 1 130 ? 17.68500 0.67645 -3.41995 1.000 12.59182 130 THR A C 1
ATOM 1035 O O . THR A 1 130 ? 18.26688 1.55555 -4.06972 1.000 12.99537 130 THR A O 1
ATOM 1039 N N . GLY A 1 131 ? 18.21211 -0.53499 -3.23913 1.000 11.13766 131 GLY A N 1
ATOM 1040 C CA . GLY A 1 131 ? 19.51021 -0.85471 -3.81646 1.000 13.95039 131 GLY A CA 1
ATOM 1041 C C . GLY A 1 131 ? 19.48547 -0.92615 -5.33364 1.000 13.01512 131 GLY A C 1
ATOM 1042 O O . GLY A 1 131 ? 20.43212 -0.48814 -5.99831 1.000 12.89983 131 GLY A O 1
ATOM 1043 N N . VAL A 1 132 ? 18.43199 -1.52355 -5.89859 1.000 11.64584 132 VAL A N 1
ATOM 1044 C CA . VAL A 1 132 ? 18.25515 -1.51766 -7.35236 1.000 10.88596 132 VAL A CA 1
ATOM 1045 C C . VAL A 1 132 ? 18.23831 -0.08393 -7.86402 1.000 11.83645 132 VAL A C 1
ATOM 1046 O O . VAL A 1 132 ? 18.88053 0.25114 -8.86795 1.000 12.23342 132 VAL A O 1
ATOM 1050 N N . ALA A 1 133 ? 17.50655 0.78929 -7.16498 1.000 11.09262 133 ALA A N 1
ATOM 1051 C CA . ALA A 1 133 ? 17.41041 2.18447 -7.59032 1.000 12.36540 133 ALA A CA 1
ATOM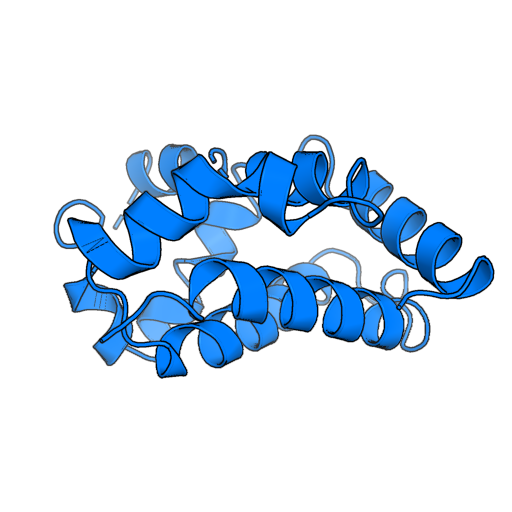 1052 C C . ALA A 1 133 ? 18.76786 2.87348 -7.55478 1.000 12.25954 133 ALA A C 1
ATOM 1053 O O . ALA A 1 133 ? 19.08353 3.67369 -8.44113 1.000 13.09591 133 ALA A O 1
ATOM 1055 N N . VAL A 1 134 ? 19.59019 2.57692 -6.54577 1.000 10.35468 134 VAL A N 1
ATOM 1056 C CA . VAL A 1 134 ? 20.91632 3.18385 -6.50457 1.000 12.80185 134 VAL A CA 1
ATOM 1057 C C . VAL A 1 134 ? 21.69738 2.79842 -7.74832 1.000 14.61311 134 VAL A C 1
ATOM 1058 O O . VAL A 1 134 ? 22.33508 3.64456 -8.38633 1.000 14.64590 134 VAL A O 1
ATOM 1062 N N . VAL A 1 135 ? 21.62772 1.52287 -8.13401 1.000 10.42474 135 VAL A N 1
ATOM 1063 C CA . VAL A 1 135 ? 22.35206 1.07154 -9.31760 1.000 11.45822 135 VAL A CA 1
ATOM 1064 C C . VAL A 1 135 ? 21.82719 1.76811 -10.56837 1.000 13.25278 135 VAL A C 1
ATOM 1065 O O . VAL A 1 135 ? 22.60830 2.19404 -11.42510 1.000 13.40065 135 VAL A O 1
ATOM 1069 N N . LEU A 1 136 ? 20.50858 1.94545 -10.67179 1.000 11.28125 136 LEU A N 1
ATOM 1070 C CA . LEU A 1 136 ? 19.91205 2.52176 -11.87680 1.000 10.71999 136 LEU A CA 1
ATOM 1071 C C . LEU A 1 136 ? 20.02845 4.04119 -11.95156 1.000 14.57442 136 LEU A C 1
ATOM 1072 O O . LEU A 1 136 ? 19.70084 4.61164 -13.00122 1.000 16.67153 136 LEU A O 1
ATOM 1077 N N . THR A 1 137 ? 20.46552 4.70857 -10.88072 1.000 12.02978 137 THR A N 1
ATOM 1078 C CA . THR A 1 137 ? 20.58230 6.16370 -10.87505 1.000 14.73360 137 THR A CA 1
ATOM 1079 C C . THR A 1 137 ? 21.99468 6.68744 -10.69808 1.000 15.11173 137 THR A C 1
ATOM 1080 O O . THR A 1 137 ? 22.22151 7.87681 -10.94573 1.000 16.92300 137 THR A O 1
ATOM 1084 N N . GLU A 1 138 ? 22.93915 5.86431 -10.25085 1.000 14.94677 138 GLU A N 1
ATOM 1085 C CA . GLU A 1 138 ? 24.22284 6.42404 -9.85528 1.000 17.54291 138 GLU A CA 1
ATOM 1086 C C . GLU A 1 138 ? 25.01954 6.95756 -11.03858 1.000 19.31467 138 GLU A C 1
ATOM 1087 O O . GLU A 1 138 ? 25.92497 7.77093 -10.83048 1.000 20.13263 138 GLU A O 1
ATOM 1093 N N . LYS A 1 139 ? 24.68504 6.55930 -12.27213 1.000 15.17174 139 LYS A N 1
ATOM 1094 C CA . LYS A 1 139 ? 25.37521 7.11083 -13.43182 1.000 17.46020 139 LYS A CA 1
ATOM 1095 C C . LYS A 1 139 ? 24.77532 8.42899 -13.91099 1.000 17.67743 139 LYS A C 1
ATOM 1096 O O . LYS A 1 139 ? 25.32223 9.03939 -14.83440 1.000 19.37685 139 LYS A O 1
ATOM 1102 N N . TYR A 1 140 ? 23.68139 8.87897 -13.30552 1.000 16.37726 140 TYR A N 1
ATOM 1103 C CA . TYR A 1 140 ? 22.98861 10.08203 -13.74906 1.000 14.51068 140 TYR A CA 1
ATOM 1104 C C . TYR A 1 140 ? 23.82639 11.32036 -13.47094 1.000 26.39838 140 TYR A C 1
ATOM 1105 O O . TYR A 1 140 ? 24.33748 11.50292 -12.35979 1.000 23.78336 140 TYR A O 1
ATOM 1114 N N . ARG A 1 141 ? 23.95528 12.17382 -14.48252 1.000 27.73577 141 ARG A N 1
ATOM 1115 C CA . ARG A 1 141 ? 24.71925 13.40916 -14.34714 1.000 49.02869 141 ARG A CA 1
ATOM 1116 C C . ARG A 1 141 ? 23.77790 14.60661 -14.19430 1.000 51.15867 141 ARG A C 1
ATOM 1117 O O . ARG A 1 141 ? 22.99958 14.92131 -15.09100 1.000 47.78397 141 ARG A O 1
#

B-factor: mean 19.48, std 10.21, range [8.37, 58.73]

Foldseek 3Di:
DADPVLLVLLVLLVVVCPPPQLVLLLQLVVLLCVVPVVVCVLPVVVVHVVSSVVSNVVVVVVVCSVPVVPLLVVCVVLLCCQAPVSNPDLVSQVSSLVSSVVSSCVPCPCVCPPSSSVSSSVSSVVNSCSSHVNHD